Protein AF-A0A842TZH7-F1 (afdb_monomer_lite)

Radius of gyration: 14.8 Å; chains: 1; bounding box: 30×26×39 Å

Structure (mmCIF, N/CA/C/O backbone):
data_AF-A0A842TZH7-F1
#
_entry.id   AF-A0A842TZH7-F1
#
loop_
_atom_site.group_PDB
_atom_site.id
_atom_site.type_symbol
_atom_site.label_atom_id
_atom_site.label_alt_id
_atom_site.label_comp_id
_atom_site.label_asym_id
_atom_site.label_entity_id
_atom_site.label_seq_id
_atom_site.pdbx_PDB_ins_code
_atom_site.Cartn_x
_atom_site.Cartn_y
_atom_site.Cartn_z
_atom_site.occupancy
_atom_site.B_iso_or_equiv
_atom_site.auth_seq_id
_atom_site.auth_comp_id
_atom_site.auth_asym_id
_atom_site.auth_atom_id
_atom_site.pdbx_PDB_model_num
ATOM 1 N N . MET A 1 1 ? -0.653 5.106 -26.463 1.00 43.72 1 MET A N 1
ATOM 2 C CA . MET A 1 1 ? -0.895 4.746 -25.050 1.00 43.72 1 MET A CA 1
ATOM 3 C C . MET A 1 1 ? -0.972 3.240 -25.044 1.00 43.72 1 MET A C 1
ATOM 5 O O . MET A 1 1 ? -2.010 2.686 -25.379 1.00 43.72 1 MET A O 1
ATOM 9 N N . ASP A 1 2 ? 0.174 2.605 -24.835 1.00 65.31 2 ASP A N 1
ATOM 10 C CA . ASP A 1 2 ? 0.333 1.167 -25.012 1.00 65.31 2 ASP A CA 1
ATOM 11 C C . ASP A 1 2 ? 0.084 0.447 -23.691 1.00 65.31 2 ASP A C 1
ATOM 13 O O . ASP A 1 2 ? 0.618 0.818 -22.644 1.00 65.31 2 ASP A O 1
ATOM 17 N N . LEU A 1 3 ? -0.783 -0.562 -23.739 1.00 68.75 3 LEU A N 1
ATOM 18 C CA . LEU A 1 3 ? -1.092 -1.423 -22.605 1.00 68.75 3 LEU A CA 1
ATOM 19 C C . LEU A 1 3 ? -0.025 -2.510 -22.520 1.00 68.75 3 LEU A C 1
ATOM 21 O O . LEU A 1 3 ? 0.038 -3.400 -23.369 1.00 68.75 3 LEU A O 1
ATOM 25 N N . VAL A 1 4 ? 0.792 -2.458 -21.473 1.00 69.06 4 VAL A N 1
ATOM 26 C CA . VAL A 1 4 ? 1.781 -3.500 -21.209 1.00 69.06 4 VAL A CA 1
ATOM 27 C C . VAL A 1 4 ? 1.077 -4.697 -20.572 1.00 69.06 4 VAL A C 1
ATOM 29 O O . VAL A 1 4 ? 0.520 -4.598 -19.479 1.00 69.06 4 VAL A O 1
ATOM 32 N N . LYS A 1 5 ? 1.075 -5.836 -21.273 1.00 67.94 5 LYS A N 1
ATOM 33 C CA . LYS A 1 5 ? 0.497 -7.082 -20.763 1.00 67.94 5 LYS A CA 1
ATOM 34 C C . LYS A 1 5 ? 1.512 -7.782 -19.869 1.00 67.94 5 LYS A C 1
ATOM 36 O O . LYS A 1 5 ? 2.574 -8.188 -20.332 1.00 67.94 5 LYS A O 1
ATOM 41 N N . LEU A 1 6 ? 1.163 -7.919 -18.596 1.00 68.44 6 LEU A N 1
ATOM 42 C CA . LEU A 1 6 ? 1.940 -8.696 -17.641 1.00 68.44 6 LEU A CA 1
ATOM 43 C C . LEU A 1 6 ? 1.759 -10.199 -17.922 1.00 68.44 6 LEU A C 1
ATOM 45 O O . LEU A 1 6 ? 0.648 -10.619 -18.267 1.00 68.44 6 LEU A O 1
ATOM 49 N N . PRO A 1 7 ? 2.813 -11.017 -17.760 1.00 74.94 7 PRO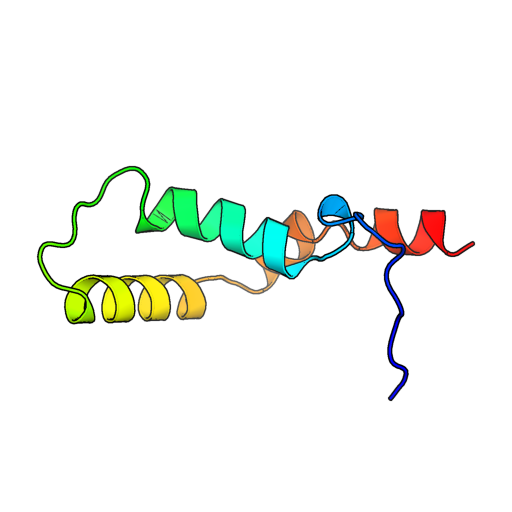 A N 1
ATOM 50 C CA . PRO A 1 7 ? 2.671 -12.462 -17.801 1.00 74.94 7 PRO A CA 1
ATOM 51 C C . PRO A 1 7 ? 1.728 -12.950 -16.685 1.00 74.94 7 PRO A C 1
ATOM 53 O O . PRO A 1 7 ? 1.639 -12.324 -15.620 1.00 74.94 7 PRO A O 1
ATOM 56 N N . PRO A 1 8 ? 0.999 -14.060 -16.908 1.00 65.31 8 PRO A N 1
ATOM 57 C CA . PRO A 1 8 ? 0.107 -14.618 -15.899 1.00 65.31 8 PRO A CA 1
ATOM 58 C C . PRO A 1 8 ? 0.881 -14.921 -14.609 1.00 65.31 8 PRO A C 1
ATOM 60 O O . PRO A 1 8 ? 2.011 -15.400 -14.652 1.00 65.31 8 PRO A O 1
ATOM 63 N N . TYR A 1 9 ? 0.268 -14.620 -13.460 1.00 60.44 9 TYR A N 1
ATOM 64 C CA . TYR A 1 9 ? 0.846 -14.824 -12.124 1.00 60.44 9 TYR A CA 1
ATOM 65 C C . TYR A 1 9 ? 2.176 -14.099 -11.859 1.00 60.44 9 TYR A C 1
ATOM 67 O O . TYR A 1 9 ? 3.001 -14.605 -11.107 1.00 60.44 9 TYR A O 1
ATOM 75 N N . SER A 1 10 ? 2.381 -12.905 -12.427 1.00 66.31 10 SER A N 1
ATOM 76 C CA . SER A 1 10 ? 3.569 -12.076 -12.151 1.00 66.31 10 SER A CA 1
ATOM 77 C C . SER A 1 10 ? 3.252 -10.830 -11.303 1.00 66.31 10 SER A C 1
ATOM 79 O O . SER A 1 10 ? 3.410 -9.705 -11.785 1.00 66.31 10 SER A O 1
ATOM 81 N N . PRO A 1 11 ? 2.800 -10.996 -10.044 1.00 65.12 11 PRO A N 1
ATOM 82 C CA . PRO A 1 11 ? 2.498 -9.882 -9.144 1.00 65.12 11 PRO A CA 1
ATOM 83 C C . PRO A 1 11 ? 3.734 -9.010 -8.863 1.00 65.12 11 PRO A C 1
ATOM 85 O O . PRO A 1 11 ? 3.651 -7.790 -8.750 1.00 65.12 11 PRO A O 1
ATOM 88 N N . ASP A 1 12 ? 4.922 -9.620 -8.866 1.00 64.62 12 ASP A N 1
ATOM 89 C CA . ASP A 1 12 ? 6.221 -8.956 -8.702 1.00 64.62 12 ASP A CA 1
ATOM 90 C C . ASP A 1 12 ? 6.583 -7.960 -9.811 1.00 64.62 12 ASP A C 1
ATOM 92 O O . ASP A 1 12 ? 7.520 -7.174 -9.650 1.00 64.62 12 ASP A O 1
ATOM 96 N N . LEU A 1 13 ? 5.881 -8.018 -10.944 1.00 66.94 13 LEU A N 1
ATOM 97 C CA . LEU A 1 13 ? 6.051 -7.110 -12.075 1.00 66.94 13 LEU A CA 1
ATOM 98 C C . LEU A 1 13 ? 5.036 -5.963 -12.054 1.00 66.94 13 LEU A C 1
ATOM 100 O O . LEU A 1 13 ? 5.160 -5.026 -12.839 1.00 66.94 13 LEU A O 1
ATOM 104 N N . ASN A 1 14 ? 4.050 -6.009 -11.156 1.00 75.75 14 ASN A N 1
ATOM 105 C CA . ASN A 1 14 ? 3.056 -4.964 -11.020 1.00 75.75 14 ASN A CA 1
ATOM 106 C C . ASN A 1 14 ? 3.518 -3.920 -9.982 1.00 75.75 14 ASN A C 1
ATOM 108 O O . ASN A 1 14 ? 3.450 -4.174 -8.775 1.00 75.75 14 ASN A O 1
ATOM 112 N N . PRO A 1 15 ? 3.965 -2.721 -10.400 1.00 72.75 15 PRO A N 1
ATOM 113 C CA . PRO A 1 15 ? 4.541 -1.731 -9.485 1.00 72.75 15 PRO A CA 1
ATOM 114 C C . PRO A 1 15 ? 3.566 -1.287 -8.385 1.00 72.75 15 PRO A C 1
ATOM 116 O O . PRO A 1 15 ? 3.994 -0.943 -7.281 1.00 72.75 15 PRO A O 1
ATOM 119 N N . ILE A 1 16 ? 2.252 -1.362 -8.637 1.00 77.62 16 ILE A N 1
ATOM 120 C CA . ILE A 1 16 ? 1.228 -1.033 -7.639 1.00 77.62 16 ILE A CA 1
ATOM 121 C C . ILE A 1 16 ? 1.259 -1.981 -6.433 1.00 77.62 16 ILE A C 1
ATOM 123 O O . ILE A 1 16 ? 0.949 -1.550 -5.328 1.00 77.62 16 ILE A O 1
ATOM 127 N N . GLU A 1 17 ? 1.672 -3.242 -6.594 1.00 79.81 17 GLU A N 1
ATOM 128 C CA . GLU A 1 17 ? 1.771 -4.187 -5.473 1.00 79.81 17 GLU A CA 1
ATOM 129 C C . GLU A 1 17 ? 2.930 -3.847 -4.544 1.00 79.81 17 GLU A C 1
ATOM 131 O O . GLU A 1 17 ? 2.816 -3.963 -3.321 1.00 79.81 17 GLU A O 1
ATOM 136 N N . THR A 1 18 ? 4.023 -3.346 -5.112 1.00 77.75 18 THR A N 1
ATOM 137 C CA . THR A 1 18 ? 5.167 -2.861 -4.344 1.00 77.75 18 THR A CA 1
ATOM 138 C C . THR A 1 18 ? 4.811 -1.588 -3.577 1.00 77.75 18 THR A C 1
ATOM 140 O O . THR A 1 18 ? 5.102 -1.498 -2.386 1.00 77.75 18 THR A O 1
ATOM 143 N N . VAL A 1 19 ? 4.083 -0.658 -4.201 1.00 80.25 19 VAL A N 1
ATOM 144 C CA . VAL A 1 19 ? 3.531 0.524 -3.517 1.00 80.25 19 V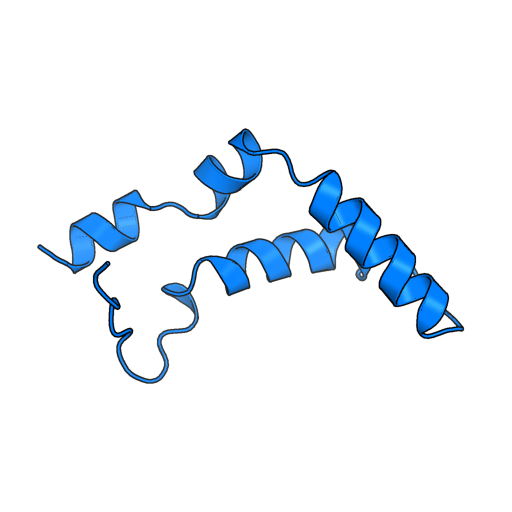AL A CA 1
ATOM 145 C C . VAL A 1 19 ? 2.571 0.110 -2.393 1.00 80.25 19 VAL A C 1
ATOM 147 O O . VAL A 1 19 ? 2.709 0.562 -1.257 1.00 80.25 19 VAL A O 1
ATOM 150 N N . TRP A 1 20 ? 1.649 -0.820 -2.657 1.00 79.56 20 TRP A N 1
ATOM 151 C CA . TRP A 1 20 ? 0.721 -1.338 -1.648 1.00 79.56 20 TRP A CA 1
ATOM 152 C C . TRP A 1 20 ? 1.411 -2.021 -0.471 1.00 79.56 20 TRP A C 1
ATOM 154 O O . TRP A 1 20 ? 0.916 -1.946 0.654 1.00 79.56 20 TRP A O 1
ATOM 164 N N . ARG A 1 21 ? 2.528 -2.714 -0.701 1.00 80.88 21 ARG A N 1
ATOM 165 C CA . ARG A 1 21 ? 3.319 -3.342 0.362 1.00 80.88 21 ARG A CA 1
ATOM 166 C C . ARG A 1 21 ? 3.890 -2.303 1.324 1.00 80.88 21 ARG A C 1
ATOM 168 O O . ARG A 1 21 ? 3.776 -2.498 2.531 1.00 80.88 21 ARG A O 1
ATOM 175 N N . GLU A 1 22 ? 4.434 -1.204 0.813 1.00 79.75 22 GLU A N 1
ATOM 176 C CA . GLU A 1 22 ? 4.977 -0.130 1.651 1.00 79.75 22 GLU A CA 1
ATOM 177 C C . GLU A 1 22 ? 3.870 0.635 2.384 1.00 79.75 22 GLU A C 1
ATOM 179 O O . GLU A 1 22 ? 3.942 0.818 3.598 1.00 79.75 22 GLU A O 1
ATOM 184 N N . ILE A 1 23 ? 2.774 0.961 1.695 1.00 81.62 23 ILE A N 1
ATOM 185 C CA . ILE A 1 23 ? 1.617 1.615 2.320 1.00 81.62 23 ILE A CA 1
ATOM 186 C C . ILE A 1 23 ? 1.026 0.747 3.427 1.00 81.62 23 ILE A C 1
ATOM 188 O O . ILE A 1 23 ? 0.671 1.262 4.482 1.00 81.62 23 ILE A O 1
ATOM 192 N N . LYS A 1 24 ? 0.939 -0.576 3.238 1.00 80.62 24 LYS A N 1
ATOM 193 C CA . LYS A 1 24 ? 0.476 -1.479 4.301 1.00 80.62 24 LYS A CA 1
ATOM 194 C C . LYS A 1 24 ? 1.392 -1.430 5.522 1.00 80.62 24 LYS A C 1
ATOM 196 O O . LYS A 1 24 ? 0.873 -1.419 6.635 1.00 80.62 24 LYS A O 1
ATOM 201 N N . LYS A 1 25 ? 2.716 -1.365 5.350 1.00 79.94 25 LYS A N 1
ATOM 202 C CA . LYS A 1 25 ? 3.648 -1.217 6.482 1.00 79.94 25 LYS A CA 1
ATOM 203 C C . LYS A 1 25 ? 3.399 0.079 7.256 1.00 79.94 25 LYS A C 1
ATOM 205 O O . LYS A 1 25 ? 3.375 0.047 8.479 1.00 79.94 25 LYS A O 1
ATOM 210 N N . GLU A 1 26 ? 3.175 1.193 6.563 1.00 74.06 26 GLU A N 1
ATOM 211 C CA . GLU A 1 26 ? 3.009 2.503 7.212 1.00 74.06 26 GLU A CA 1
ATOM 212 C C . GLU A 1 26 ? 1.585 2.758 7.740 1.00 74.06 26 GLU A C 1
ATOM 214 O O . GLU A 1 26 ? 1.421 3.464 8.733 1.00 74.06 26 GLU A O 1
ATOM 219 N N . ALA A 1 27 ? 0.552 2.202 7.100 1.00 73.56 27 ALA A N 1
ATOM 220 C CA . ALA A 1 27 ? -0.850 2.449 7.446 1.00 73.56 27 ALA A CA 1
ATOM 221 C C . ALA A 1 27 ? -1.502 1.314 8.248 1.00 73.56 27 ALA A C 1
ATOM 223 O O . ALA A 1 27 ? -2.423 1.570 9.006 1.00 73.56 27 ALA A O 1
ATOM 224 N N . VAL A 1 28 ? -1.089 0.053 8.077 1.00 71.62 28 VAL A N 1
ATOM 225 C CA . VAL A 1 28 ? -1.846 -1.110 8.591 1.00 71.62 28 VAL A CA 1
ATOM 226 C C . VAL A 1 28 ? -1.095 -1.877 9.673 1.00 71.62 28 VAL A C 1
ATOM 228 O O . VAL A 1 28 ? -1.715 -2.343 10.623 1.00 71.62 28 VAL A O 1
ATOM 231 N N . TYR A 1 29 ? 0.230 -2.006 9.574 1.00 69.75 29 TYR A N 1
ATOM 232 C CA . TYR A 1 29 ? 0.995 -2.875 10.481 1.00 69.75 29 TYR A CA 1
ATOM 233 C C . TYR A 1 29 ? 0.991 -2.427 11.950 1.00 69.75 29 TYR A C 1
ATOM 235 O O . TYR A 1 29 ? 1.257 -3.253 12.817 1.00 69.75 29 TYR A O 1
ATOM 243 N N . ASN A 1 30 ? 0.687 -1.159 12.244 1.00 69.31 30 ASN A N 1
ATOM 244 C CA . ASN A 1 30 ? 0.736 -0.634 13.611 1.00 69.31 30 ASN A CA 1
ATOM 245 C C . ASN A 1 30 ? -0.472 0.240 13.978 1.00 69.31 30 ASN A C 1
ATOM 247 O O . ASN A 1 30 ? -0.392 1.103 14.851 1.00 69.31 30 ASN A O 1
ATOM 251 N N . THR A 1 31 ? -1.594 0.086 13.272 1.00 74.50 31 THR A N 1
ATOM 252 C CA . THR A 1 31 ? -2.794 0.887 13.534 1.00 74.50 31 THR A CA 1
ATOM 253 C C . THR A 1 31 ? -4.048 0.056 13.317 1.00 74.50 31 THR A C 1
ATOM 255 O O . THR A 1 31 ? -4.285 -0.484 12.239 1.00 74.50 31 THR A O 1
ATOM 258 N N . PHE A 1 32 ? -4.864 -0.045 14.365 1.00 82.19 32 PHE A N 1
ATOM 259 C CA . PHE A 1 32 ? -6.180 -0.661 14.288 1.00 82.19 32 PHE A CA 1
ATOM 260 C C . PHE A 1 32 ? -7.230 0.412 14.004 1.00 82.19 32 PHE A C 1
ATOM 262 O O . PHE A 1 32 ? -7.344 1.386 14.749 1.00 82.19 32 PHE A O 1
ATOM 269 N N . TYR A 1 33 ? -8.015 0.214 12.946 1.00 84.62 33 TYR A N 1
ATOM 270 C CA . TYR A 1 33 ? -9.115 1.107 12.595 1.00 84.62 33 TYR A CA 1
ATOM 271 C C . TYR A 1 33 ? -10.451 0.446 12.945 1.00 84.62 33 TYR A C 1
ATOM 273 O O . TYR A 1 33 ? -10.857 -0.491 12.258 1.00 84.62 33 TYR A O 1
ATOM 281 N N . PRO A 1 34 ? -11.171 0.932 13.969 1.00 84.94 34 PRO A N 1
ATOM 282 C CA . PRO A 1 34 ? -12.477 0.388 14.344 1.00 84.94 34 PRO A CA 1
ATOM 283 C C . PRO A 1 34 ? -13.574 0.661 13.303 1.00 84.94 34 PRO A C 1
ATOM 285 O O . PRO A 1 34 ? -14.599 -0.014 13.299 1.00 84.94 34 PRO A O 1
ATOM 288 N N . LEU A 1 35 ? -13.378 1.646 12.419 1.00 90.69 35 LEU A N 1
ATOM 289 C CA . LEU A 1 35 ? -14.327 2.011 11.369 1.00 90.69 35 LEU A CA 1
ATOM 290 C C . LEU A 1 35 ? -13.640 2.051 10.005 1.00 90.69 35 LEU A C 1
ATOM 292 O O . LEU A 1 35 ? -12.549 2.607 9.857 1.00 90.69 35 LEU A O 1
ATOM 296 N N . PHE A 1 36 ? -14.337 1.555 8.983 1.00 87.88 36 PHE A N 1
ATOM 297 C CA . PHE A 1 36 ? -13.850 1.570 7.602 1.00 87.88 36 PHE A CA 1
ATOM 298 C C . PHE A 1 36 ? -13.523 2.987 7.099 1.00 87.88 36 PHE A C 1
ATOM 300 O O . PHE A 1 36 ? -12.555 3.178 6.366 1.00 87.88 36 PHE A O 1
ATOM 307 N N . ASP A 1 37 ? -14.280 4.001 7.529 1.00 90.94 37 ASP A N 1
ATOM 308 C CA . ASP A 1 37 ? -14.031 5.396 7.144 1.00 90.94 37 ASP A CA 1
ATOM 309 C C . ASP A 1 37 ? -12.681 5.916 7.668 1.00 90.94 37 ASP A C 1
ATOM 311 O O . ASP A 1 37 ? -11.970 6.636 6.966 1.00 90.94 37 ASP A O 1
ATOM 315 N N . GLN A 1 38 ? -12.280 5.490 8.872 1.00 85.75 38 GLN A N 1
ATOM 316 C CA . GLN A 1 38 ? -10.985 5.853 9.451 1.00 85.75 38 GLN A CA 1
ATOM 317 C C . GLN A 1 38 ? -9.838 5.191 8.684 1.00 85.75 38 GLN A C 1
ATOM 319 O O . GLN A 1 38 ? -8.865 5.866 8.342 1.00 85.75 38 GLN A O 1
ATOM 324 N N . PHE A 1 39 ? -9.996 3.910 8.332 1.00 87.69 39 PHE A N 1
ATOM 325 C CA . PHE A 1 39 ? -9.052 3.209 7.463 1.00 87.69 39 PHE A CA 1
ATOM 326 C C . PHE A 1 39 ? -8.908 3.927 6.117 1.00 87.69 39 PHE A C 1
ATOM 328 O O . PHE A 1 39 ? -7.797 4.244 5.697 1.00 87.69 39 PHE A O 1
ATOM 335 N N . LYS A 1 40 ? -10.029 4.264 5.466 1.00 87.94 40 LYS A N 1
ATOM 336 C CA . LYS A 1 40 ? -10.029 4.951 4.169 1.00 87.94 40 LYS A CA 1
ATOM 337 C C . LYS A 1 40 ? -9.340 6.314 4.243 1.00 87.94 40 LYS A C 1
ATOM 339 O O . LYS A 1 40 ? -8.559 6.646 3.350 1.00 87.94 40 LYS A O 1
ATOM 344 N N . LYS A 1 41 ? -9.598 7.100 5.294 1.00 88.50 41 LYS A N 1
ATOM 345 C CA . LYS A 1 41 ? -8.943 8.400 5.508 1.00 88.50 41 LYS A CA 1
ATOM 346 C C . LYS A 1 41 ? -7.439 8.256 5.696 1.00 88.50 41 LYS A C 1
ATOM 348 O O . LYS A 1 41 ? -6.694 8.954 5.013 1.00 88.50 41 LYS A O 1
ATOM 353 N N . SER A 1 42 ? -7.000 7.339 6.558 1.00 86.38 42 SER A N 1
ATOM 354 C CA . SER A 1 42 ? -5.571 7.122 6.791 1.00 86.38 42 SER A CA 1
ATOM 355 C C . SER A 1 42 ? -4.873 6.617 5.534 1.00 86.38 42 SER A C 1
ATOM 357 O O . SER A 1 42 ? -3.850 7.156 5.139 1.00 86.38 42 SER A O 1
ATOM 359 N N . LEU A 1 43 ? -5.474 5.657 4.834 1.00 85.69 43 LEU A N 1
ATOM 360 C CA . LEU A 1 43 ? -4.958 5.158 3.566 1.00 85.69 43 LEU A CA 1
ATOM 361 C C . LEU A 1 43 ? -4.815 6.278 2.523 1.00 85.69 43 LEU A C 1
ATOM 363 O O . LEU A 1 43 ? -3.792 6.377 1.853 1.00 85.69 43 LEU A O 1
ATOM 367 N N . THR A 1 44 ? -5.828 7.140 2.393 1.00 86.06 44 THR A N 1
ATOM 368 C CA . THR A 1 44 ? -5.799 8.269 1.448 1.00 86.06 44 THR A CA 1
ATOM 369 C C . THR A 1 44 ? -4.725 9.291 1.827 1.00 86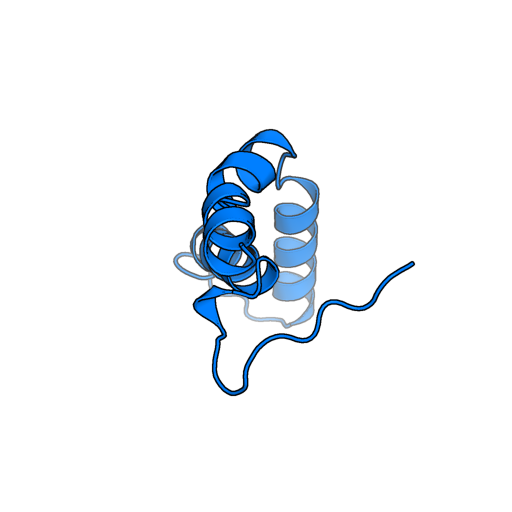.06 44 THR A C 1
ATOM 371 O O . THR A 1 44 ? -4.092 9.868 0.946 1.00 86.06 44 THR A O 1
ATOM 374 N N . HIS A 1 45 ? -4.512 9.520 3.124 1.00 86.31 45 HIS A N 1
ATOM 375 C CA . HIS A 1 45 ? -3.447 10.384 3.620 1.00 86.31 45 HIS A CA 1
ATOM 376 C C . HIS A 1 45 ? -2.067 9.820 3.261 1.00 86.31 45 HIS A C 1
ATOM 378 O O . HIS A 1 45 ? -1.292 10.507 2.603 1.00 86.31 45 HIS A O 1
ATOM 384 N N . HIS A 1 46 ? -1.805 8.550 3.578 1.00 83.25 46 HIS A N 1
ATOM 385 C CA . HIS A 1 46 ? -0.541 7.881 3.257 1.00 83.25 46 HIS A CA 1
ATOM 386 C C . HIS A 1 46 ? -0.274 7.824 1.753 1.00 83.25 46 HIS A C 1
ATOM 388 O O . HIS A 1 46 ? 0.846 8.080 1.331 1.00 83.25 46 HIS A O 1
ATOM 394 N N . LEU A 1 47 ? -1.301 7.575 0.932 1.00 81.81 47 LEU A N 1
ATOM 395 C CA . LEU A 1 47 ? -1.197 7.635 -0.531 1.00 81.81 47 LEU A CA 1
ATOM 396 C C . LEU A 1 47 ? -0.809 9.029 -1.040 1.00 81.81 47 LEU A C 1
ATOM 398 O O . LEU A 1 47 ? -0.030 9.136 -1.980 1.00 81.81 47 LEU A O 1
ATOM 402 N N . ARG A 1 48 ? -1.341 10.098 -0.434 1.00 82.25 48 ARG A N 1
ATOM 403 C CA . ARG A 1 48 ? -0.994 11.485 -0.796 1.00 82.25 48 ARG A CA 1
ATOM 404 C C . ARG A 1 48 ? 0.402 11.884 -0.326 1.00 82.25 48 ARG A C 1
ATOM 406 O O . ARG A 1 48 ? 1.053 12.671 -1.000 1.00 82.25 48 ARG A O 1
ATOM 413 N N . CYS A 1 49 ? 0.840 11.359 0.814 1.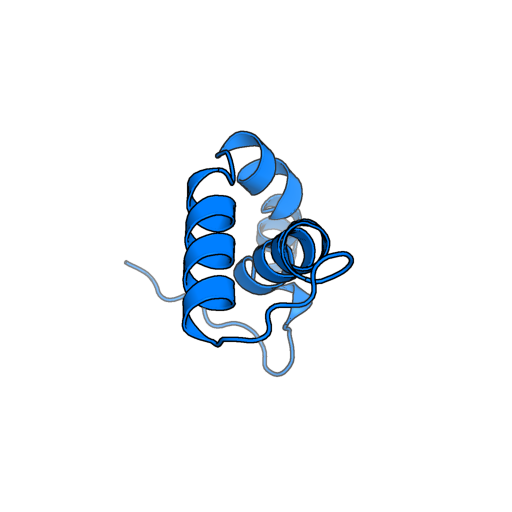00 77.12 49 CYS A N 1
ATOM 414 C CA . CYS A 1 49 ? 2.182 11.574 1.354 1.00 77.12 49 CYS A CA 1
ATOM 415 C C . CYS A 1 49 ? 3.241 10.669 0.712 1.00 77.12 49 CYS A C 1
ATOM 417 O O . CYS A 1 49 ? 4.426 10.830 0.995 1.00 77.12 49 CYS A O 1
ATOM 419 N N . PHE A 1 50 ? 2.843 9.720 -0.139 1.00 74.81 50 PHE A N 1
ATOM 420 C CA . PHE A 1 50 ? 3.765 8.836 -0.835 1.00 74.81 50 PHE A CA 1
ATOM 421 C C . PHE A 1 50 ? 4.522 9.632 -1.912 1.00 74.81 50 PHE A C 1
ATOM 423 O O . PHE A 1 50 ? 4.059 9.821 -3.035 1.00 74.81 50 PHE A O 1
ATOM 430 N N . GLU A 1 51 ? 5.673 10.175 -1.517 1.00 64.81 51 GLU A N 1
ATOM 431 C CA . GLU A 1 51 ? 6.475 11.104 -2.310 1.00 64.81 51 GLU A CA 1
ATOM 432 C C . GLU A 1 51 ? 7.079 10.432 -3.559 1.00 64.81 51 GLU A C 1
ATOM 434 O O . GLU A 1 51 ? 7.463 9.257 -3.547 1.00 64.81 51 GLU A O 1
ATOM 439 N N . GLY A 1 52 ? 7.182 11.182 -4.662 1.00 60.59 52 GLY A N 1
ATOM 440 C CA . GLY A 1 52 ? 7.579 10.647 -5.973 1.00 60.59 52 GLY A CA 1
ATOM 441 C C . GLY A 1 52 ? 8.987 10.036 -6.026 1.00 60.59 52 GLY A C 1
ATOM 442 O O . GLY A 1 52 ? 9.235 9.150 -6.846 1.00 60.59 52 GLY A O 1
ATOM 443 N N . GLU A 1 53 ? 9.899 10.449 -5.141 1.00 62.22 53 GLU A N 1
ATOM 444 C CA . GLU A 1 53 ? 11.233 9.842 -5.002 1.00 62.22 53 GLU A CA 1
ATOM 445 C C . GLU A 1 53 ? 11.173 8.421 -4.430 1.00 62.22 53 GLU A C 1
ATOM 447 O O . GLU A 1 53 ? 11.812 7.509 -4.964 1.00 62.22 53 GLU A O 1
ATOM 452 N N . LYS A 1 54 ? 10.329 8.196 -3.414 1.00 63.75 54 LYS A N 1
ATOM 453 C CA . LYS A 1 54 ? 10.068 6.862 -2.854 1.00 63.75 54 LYS A CA 1
ATOM 454 C C . LYS A 1 54 ? 9.462 5.947 -3.918 1.00 63.75 54 LYS A C 1
ATOM 456 O O . LYS A 1 54 ? 9.894 4.809 -4.047 1.00 63.75 54 LYS A O 1
ATOM 461 N N . VAL A 1 55 ? 8.526 6.443 -4.735 1.00 66.12 55 VAL A N 1
ATOM 462 C CA . VAL A 1 55 ? 7.920 5.659 -5.831 1.00 66.12 55 VAL A CA 1
ATOM 463 C C . VAL A 1 55 ? 8.969 5.196 -6.842 1.00 66.12 55 VAL A C 1
ATOM 465 O O . VAL A 1 55 ? 8.946 4.032 -7.239 1.00 66.12 55 VAL A O 1
ATOM 468 N N . LYS A 1 56 ? 9.902 6.072 -7.237 1.00 61.75 56 LYS A N 1
ATOM 469 C CA . LYS A 1 56 ? 10.969 5.734 -8.194 1.00 61.75 56 LYS A CA 1
ATOM 470 C C . LYS A 1 56 ? 11.919 4.664 -7.654 1.00 61.75 56 LYS A C 1
ATOM 472 O O . LYS A 1 56 ? 12.233 3.729 -8.383 1.00 61.75 56 LYS A O 1
ATOM 477 N N . SER A 1 57 ? 12.313 4.776 -6.385 1.00 67.56 57 SER A N 1
ATOM 478 C CA . SER A 1 57 ? 13.165 3.788 -5.707 1.00 67.56 57 SER A CA 1
ATOM 479 C C . SER A 1 57 ? 12.456 2.438 -5.530 1.00 67.56 57 SER A C 1
ATOM 481 O O . SER A 1 57 ? 13.005 1.379 -5.822 1.00 67.56 57 SER A O 1
ATOM 483 N N . VAL A 1 58 ? 11.187 2.470 -5.121 1.00 65.88 58 VAL A N 1
ATOM 484 C CA . VAL A 1 58 ? 10.400 1.274 -4.801 1.00 65.88 58 VAL A CA 1
ATOM 485 C C . VAL A 1 58 ? 9.984 0.513 -6.065 1.00 65.88 58 VAL A C 1
ATOM 487 O O . VAL A 1 58 ? 10.051 -0.713 -6.091 1.00 65.88 58 VAL A O 1
ATOM 490 N N . CYS A 1 59 ? 9.596 1.202 -7.142 1.00 63.50 59 CYS A N 1
ATOM 491 C CA . CYS A 1 59 ? 9.100 0.543 -8.357 1.00 63.50 59 CYS A CA 1
ATOM 492 C C . CYS A 1 59 ? 10.192 -0.110 -9.215 1.00 63.50 59 CYS A C 1
ATOM 494 O O . CYS A 1 59 ? 9.833 -0.803 -10.164 1.00 63.50 59 CYS A O 1
ATOM 496 N N . ASN A 1 60 ? 11.478 0.106 -8.903 1.00 61.34 60 ASN A N 1
ATOM 497 C CA . ASN A 1 60 ? 12.654 -0.504 -9.536 1.00 61.34 60 ASN A CA 1
ATOM 498 C C . ASN A 1 60 ? 12.467 -0.801 -11.041 1.00 61.34 60 ASN A C 1
ATOM 500 O O . ASN A 1 60 ? 12.650 -1.930 -11.506 1.00 61.34 60 ASN A O 1
ATOM 504 N N . LEU A 1 61 ? 12.037 0.229 -11.785 1.00 59.19 61 LEU A N 1
ATOM 505 C CA . LEU A 1 61 ? 11.616 0.151 -13.191 1.00 59.19 61 LEU A CA 1
ATOM 506 C C . LEU A 1 61 ? 12.691 -0.467 -14.101 1.00 59.19 61 LEU A C 1
ATOM 508 O O . LEU A 1 61 ? 12.355 -1.080 -15.110 1.00 59.19 61 LEU A O 1
ATOM 512 N N . GLU A 1 62 ? 13.965 -0.381 -13.714 1.00 58.38 62 GLU A N 1
ATOM 513 C CA . GLU A 1 62 ? 15.095 -1.007 -14.409 1.00 58.38 62 GLU A CA 1
ATOM 514 C C . GLU A 1 62 ? 14.948 -2.531 -14.541 1.00 58.38 62 GLU A C 1
ATOM 516 O O . GLU A 1 62 ? 15.261 -3.090 -15.592 1.00 58.38 62 GLU A O 1
ATOM 521 N N . ARG A 1 63 ? 14.388 -3.214 -13.528 1.00 57.75 63 ARG A N 1
ATOM 522 C CA . ARG A 1 63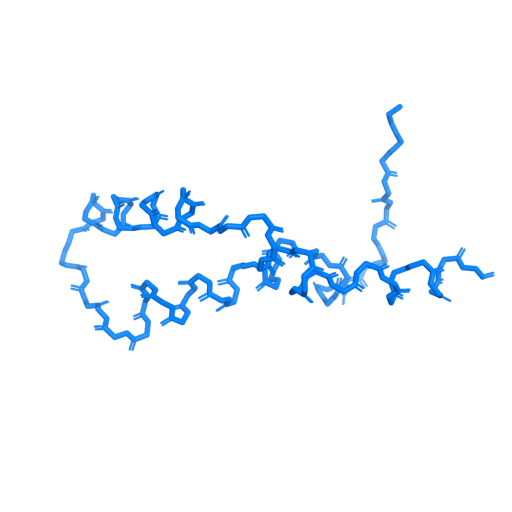 ? 14.157 -4.669 -13.581 1.00 57.75 63 ARG A CA 1
ATOM 523 C C . ARG A 1 63 ? 13.129 -5.046 -14.647 1.00 57.75 63 ARG A C 1
ATOM 525 O O . ARG A 1 63 ? 13.224 -6.116 -15.238 1.00 57.75 63 ARG A O 1
ATOM 532 N N . TYR A 1 64 ? 12.165 -4.163 -14.898 1.00 55.88 64 TYR A N 1
ATOM 533 C CA . TYR A 1 64 ? 11.138 -4.358 -15.918 1.00 55.88 64 TYR A CA 1
ATOM 534 C C . TYR A 1 64 ? 11.709 -4.173 -17.331 1.00 55.88 64 TYR A C 1
ATOM 536 O O . TYR A 1 64 ? 11.412 -4.957 -18.227 1.00 55.88 64 TYR A O 1
ATOM 544 N N . ILE A 1 65 ? 12.572 -3.168 -17.517 1.00 57.91 65 ILE A N 1
ATOM 545 C CA . ILE A 1 65 ? 13.232 -2.882 -18.801 1.00 57.91 65 ILE A CA 1
ATOM 546 C C . ILE A 1 65 ? 14.183 -4.028 -19.184 1.00 57.91 65 ILE A C 1
ATOM 548 O O . ILE A 1 65 ? 14.174 -4.473 -20.329 1.00 57.91 65 ILE A O 1
ATOM 552 N N . ALA A 1 66 ? 14.934 -4.566 -18.219 1.00 58.59 66 ALA A N 1
ATOM 553 C CA . ALA A 1 66 ? 15.862 -5.677 -18.439 1.00 58.59 66 ALA A CA 1
ATOM 554 C C . ALA A 1 66 ? 15.180 -7.019 -18.775 1.00 58.59 66 ALA A C 1
ATOM 556 O O . ALA A 1 66 ? 15.802 -7.866 -19.402 1.00 58.59 66 ALA A O 1
ATOM 557 N N . MET A 1 67 ? 13.925 -7.228 -18.361 1.00 53.94 67 MET A N 1
ATOM 558 C CA . MET A 1 67 ? 13.141 -8.430 -18.694 1.00 53.94 67 MET A CA 1
ATOM 559 C C . MET A 1 67 ? 12.367 -8.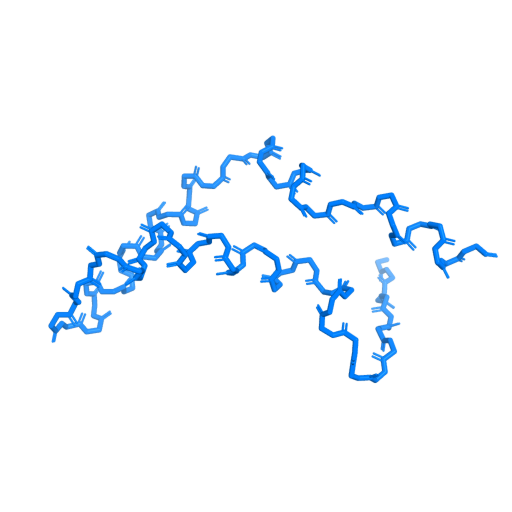309 -20.013 1.00 53.94 67 MET A C 1
ATOM 561 O O . MET A 1 67 ? 11.938 -9.320 -20.562 1.00 53.94 67 MET A O 1
ATOM 565 N N . ALA A 1 68 ? 12.144 -7.083 -20.494 1.00 50.94 68 ALA A N 1
ATOM 566 C CA . ALA A 1 68 ? 11.458 -6.802 -21.756 1.00 50.94 68 ALA A CA 1
ATOM 567 C C . ALA A 1 68 ? 12.419 -6.675 -22.959 1.00 50.94 68 ALA A C 1
ATOM 569 O O . ALA A 1 68 ? 11.957 -6.387 -24.064 1.00 50.94 68 ALA A O 1
ATOM 570 N N . SER A 1 69 ? 13.726 -6.859 -22.729 1.00 46.44 69 SER A N 1
ATOM 571 C CA . SER A 1 69 ? 14.803 -6.885 -23.734 1.00 46.44 69 SER A CA 1
ATOM 572 C C . SER A 1 69 ? 15.177 -8.324 -24.074 1.00 46.44 69 SER A C 1
ATOM 574 O O . SER A 1 69 ? 15.434 -8.594 -25.266 1.00 46.44 69 SER A O 1
#

Foldseek 3Di:
DDDDDDDPPPPVLVLVVLVVVVLCVVLPPPDDDPDPVVSVVSSVVSVVVCDPVNSCVRSPCVVVVVVVD

Sequence (69 aa):
MDLVKLPPYSPDLNPIETVWREIKKEAVYNTFYPLFDQFKKSLTHHLRCFEGEKVKSVCNLERYIAMAS

pLDDT: mean 72.14, std 11.26, range [43.72, 90.94]

Secondary structure (DSSP, 8-state):
----PPPTT-GGG-HHHHHHHHHHHHHTTT---SSHHHHHHHHHHHHHH--HHHHHHHT-HHHHHHH--